Protein AF-R7A0F2-F1 (afdb_monomer)

Radius of gyration: 46.31 Å; Cα contacts (8 Å, |Δi|>4): 30; chains: 1; bounding box: 100×56×120 Å

Foldseek 3Di:
DDDDDDDDDDDDDDDDDDDPPPPVPDDPPVPPPPVVPPPPPPPDDDDDDDDDDPVRVVVLVVVCVVVVHDSVVSVVCCVVVPDPDDPAPPVRVVLVVVLVVLVVVVVVLVVVCVVPNCPVSVVVVVVSVVVNVVSVVVVVCVVVVD

Solvent-accessible surface area (backbone atoms only — not comparable to full-atom values): 9668 Å² total; per-residue (Å²): 137,84,80,81,86,82,83,85,82,79,84,80,89,79,90,77,80,89,59,96,90,70,71,92,73,75,78,81,71,75,73,74,70,76,71,72,73,77,77,68,76,68,87,76,81,82,85,87,87,82,89,71,54,75,70,57,46,52,56,50,51,51,55,26,59,77,66,74,50,56,67,72,58,43,54,52,48,45,66,71,69,53,75,85,74,66,94,61,48,73,66,55,50,50,52,52,49,50,52,55,52,52,55,53,50,50,54,52,49,52,54,47,26,74,75,70,41,55,81,85,37,52,66,61,50,57,54,50,52,54,50,53,53,50,53,52,48,59,64,60,53,58,74,74,79,113

Nearest PDB structures (foldseek):
  8szz-assembly1_0  TM=8.711E-01  e=4.703E+00  synthetic construct
  8szz-assembly1_V  TM=8.717E-01  e=4.703E+00  synthetic construct

Mean predicted aligned error: 18.54 Å

Structure (mmCIF, N/CA/C/O backbone):
data_AF-R7A0F2-F1
#
_entry.id   AF-R7A0F2-F1
#
loop_
_atom_site.group_PDB
_atom_site.id
_atom_site.type_symbol
_atom_site.label_atom_id
_atom_site.label_alt_id
_atom_site.label_comp_id
_atom_site.label_asym_id
_atom_site.label_entity_id
_atom_site.label_seq_id
_atom_site.pdbx_PDB_ins_code
_atom_site.Cartn_x
_atom_site.Cartn_y
_atom_site.Cartn_z
_atom_site.occupancy
_atom_site.B_iso_or_equiv
_atom_site.auth_seq_id
_atom_site.auth_comp_id
_atom_site.auth_asym_id
_atom_site.auth_atom_id
_atom_site.pdbx_PDB_model_num
ATOM 1 N N . MET A 1 1 ? 75.379 -42.732 -86.692 1.00 44.97 1 MET A N 1
ATOM 2 C CA . MET A 1 1 ? 74.377 -42.062 -87.549 1.00 44.97 1 MET A CA 1
ATOM 3 C C . MET A 1 1 ? 73.895 -40.856 -86.776 1.00 44.97 1 MET A C 1
ATOM 5 O O . MET A 1 1 ? 72.996 -40.956 -85.953 1.00 44.97 1 MET A O 1
ATOM 9 N N . GLU A 1 2 ? 74.661 -39.780 -86.905 1.00 47.12 2 GLU A N 1
ATOM 10 C CA . GLU A 1 2 ? 74.522 -38.573 -86.100 1.00 47.12 2 GLU A CA 1
ATOM 11 C C . GLU A 1 2 ? 73.349 -37.743 -86.616 1.00 47.12 2 GLU A C 1
ATOM 13 O O . GLU A 1 2 ? 73.198 -37.502 -87.814 1.00 47.12 2 GLU A O 1
ATOM 18 N N . MET A 1 3 ? 72.474 -37.390 -85.683 1.00 42.44 3 MET A N 1
ATOM 19 C CA . MET A 1 3 ? 71.205 -36.724 -85.918 1.00 42.44 3 MET A CA 1
ATOM 20 C C . MET A 1 3 ? 71.426 -35.211 -86.008 1.00 42.44 3 MET A C 1
ATOM 22 O O . MET A 1 3 ? 71.848 -34.589 -85.042 1.00 42.44 3 MET A O 1
ATOM 26 N N . TYR A 1 4 ? 71.127 -34.661 -87.185 1.00 45.22 4 TYR A N 1
ATOM 27 C CA . TYR A 1 4 ? 70.713 -33.283 -87.478 1.00 45.22 4 TYR A CA 1
ATOM 28 C C . TYR A 1 4 ? 71.185 -32.156 -86.540 1.00 45.22 4 TYR A C 1
ATOM 30 O O . TYR A 1 4 ? 70.582 -31.840 -85.515 1.00 45.22 4 TYR A O 1
ATOM 38 N N . THR A 1 5 ? 72.207 -31.452 -87.019 1.00 41.88 5 THR A N 1
ATOM 39 C CA . THR A 1 5 ? 72.746 -30.193 -86.506 1.00 41.88 5 THR A CA 1
ATOM 40 C C . THR A 1 5 ? 71.835 -29.013 -86.880 1.00 41.88 5 THR A C 1
ATOM 42 O O . THR A 1 5 ? 71.584 -28.751 -88.056 1.00 41.88 5 THR A O 1
ATOM 45 N N . PHE A 1 6 ? 71.335 -28.287 -85.877 1.00 42.25 6 PHE A N 1
ATOM 46 C CA . PHE A 1 6 ? 70.490 -27.093 -86.021 1.00 42.25 6 PHE A CA 1
ATOM 47 C C . PHE A 1 6 ? 71.337 -25.849 -86.382 1.00 42.25 6 PHE A C 1
ATOM 49 O O . PHE A 1 6 ? 72.340 -25.604 -85.706 1.00 42.25 6 PHE A O 1
ATOM 56 N N . PRO A 1 7 ? 70.963 -25.020 -87.378 1.00 54.69 7 PRO A N 1
ATOM 57 C CA . PRO A 1 7 ? 71.675 -23.776 -87.658 1.00 54.69 7 PRO A CA 1
ATOM 58 C C . PRO A 1 7 ? 71.301 -22.648 -86.669 1.00 54.69 7 PRO A C 1
ATOM 60 O O . PRO A 1 7 ? 70.124 -22.486 -86.332 1.00 54.69 7 PRO A O 1
ATOM 63 N N . PRO A 1 8 ? 72.274 -21.826 -86.223 1.00 43.59 8 PRO A N 1
ATOM 64 C CA . PRO A 1 8 ? 72.038 -20.703 -85.323 1.00 43.59 8 PRO A CA 1
ATOM 65 C C . PRO A 1 8 ? 71.488 -19.496 -86.092 1.00 43.59 8 PRO A C 1
ATOM 67 O O . PRO A 1 8 ? 72.136 -18.963 -86.994 1.00 43.59 8 PRO A O 1
ATOM 70 N N . LEU A 1 9 ? 70.305 -19.015 -85.708 1.00 42.91 9 LEU A N 1
ATOM 71 C CA . LEU A 1 9 ? 69.799 -17.737 -86.200 1.00 42.91 9 LEU A CA 1
ATOM 72 C C . LEU A 1 9 ? 70.403 -16.583 -85.397 1.00 42.91 9 LEU A C 1
ATOM 74 O O . LEU A 1 9 ? 70.225 -16.448 -84.187 1.00 42.91 9 LEU A O 1
ATOM 78 N N . LEU A 1 10 ? 71.130 -15.751 -86.137 1.00 38.69 10 LEU A N 1
ATOM 79 C CA . LEU A 1 10 ? 71.764 -14.521 -85.706 1.00 38.69 10 LEU A CA 1
ATOM 80 C C . LEU A 1 10 ? 70.788 -13.541 -85.042 1.00 38.69 10 LEU A C 1
ATOM 82 O O . LEU A 1 10 ? 69.740 -13.169 -85.569 1.00 38.69 10 LEU A O 1
ATOM 86 N N . CYS A 1 11 ? 71.251 -13.059 -83.895 1.00 33.75 11 CYS A N 1
ATOM 87 C CA . CYS A 1 11 ? 70.734 -11.960 -83.101 1.00 33.75 11 CYS A CA 1
ATOM 88 C C . CYS A 1 11 ? 70.670 -10.652 -83.914 1.00 33.75 11 CYS A C 1
ATOM 90 O O . CYS A 1 11 ? 71.704 -10.085 -84.271 1.00 33.75 11 CYS A O 1
ATOM 92 N N . ARG A 1 12 ? 69.467 -10.107 -84.130 1.00 39.03 12 ARG A N 1
ATOM 93 C CA . ARG A 1 12 ? 69.288 -8.672 -84.394 1.00 39.03 12 ARG A CA 1
ATOM 94 C C . ARG A 1 12 ? 68.882 -7.984 -83.097 1.00 39.03 12 ARG A C 1
ATOM 96 O O . ARG A 1 12 ? 67.752 -8.097 -82.634 1.00 39.03 12 ARG A O 1
ATOM 103 N N . LYS A 1 13 ? 69.839 -7.265 -82.508 1.00 36.03 13 LYS A N 1
ATOM 104 C CA . LYS A 1 13 ? 69.602 -6.304 -81.429 1.00 36.03 13 LYS A CA 1
ATOM 105 C C . LYS A 1 13 ? 68.701 -5.184 -81.953 1.00 36.03 13 LYS A C 1
ATOM 107 O O . LYS A 1 13 ? 69.103 -4.455 -82.853 1.00 36.03 13 LYS A O 1
ATOM 112 N N . ALA A 1 14 ? 67.552 -4.989 -81.319 1.00 39.94 14 ALA A N 1
ATOM 113 C CA . ALA A 1 14 ? 66.873 -3.702 -81.292 1.00 39.94 14 ALA A CA 1
ATOM 114 C C . ALA A 1 14 ? 66.784 -3.266 -79.828 1.00 39.94 14 ALA A C 1
ATOM 116 O O . ALA A 1 14 ? 66.066 -3.853 -79.021 1.00 39.94 14 ALA A O 1
ATOM 117 N N . LYS A 1 15 ? 67.593 -2.268 -79.470 1.00 42.19 15 LYS A N 1
ATOM 118 C CA . LYS A 1 15 ? 67.458 -1.535 -78.216 1.00 42.19 15 LYS A CA 1
ATOM 119 C C . LYS A 1 15 ? 66.454 -0.413 -78.453 1.00 42.19 15 LYS A C 1
ATOM 121 O O . LYS A 1 15 ? 66.793 0.523 -79.160 1.00 42.19 15 LYS A O 1
ATOM 126 N N . THR A 1 16 ? 65.305 -0.480 -77.793 1.00 40.59 16 THR A N 1
ATOM 127 C CA . THR A 1 16 ? 64.590 0.691 -77.265 1.00 40.59 16 THR A CA 1
ATOM 128 C C . THR A 1 16 ? 63.701 0.238 -76.105 1.00 40.59 16 THR A C 1
ATOM 130 O O . THR A 1 16 ? 62.608 -0.290 -76.264 1.00 40.59 16 THR A O 1
ATOM 133 N N . THR A 1 17 ? 64.274 0.363 -74.908 1.00 36.59 17 THR A N 1
ATOM 134 C CA . THR A 1 17 ? 63.645 0.901 -73.690 1.00 36.59 17 THR A CA 1
ATOM 135 C C . THR A 1 17 ? 62.126 0.748 -73.524 1.00 36.59 17 THR A C 1
ATOM 137 O O . THR A 1 17 ? 61.338 1.514 -74.066 1.00 36.59 17 THR A O 1
ATOM 140 N N . CYS A 1 18 ? 61.765 -0.201 -72.654 1.00 38.97 18 CYS A N 1
ATOM 141 C CA . CYS A 1 18 ? 60.871 -0.044 -71.498 1.00 38.97 18 CYS A CA 1
ATOM 142 C C . CYS A 1 18 ? 59.764 1.028 -71.585 1.00 38.97 18 CYS A C 1
ATOM 144 O O . CYS A 1 18 ? 60.055 2.221 -71.548 1.00 38.97 18 CYS A O 1
ATOM 146 N N . SER A 1 19 ? 58.496 0.588 -71.565 1.00 40.75 19 SER A N 1
ATOM 147 C CA . SER A 1 19 ? 57.418 1.180 -70.725 1.00 40.75 19 SER A CA 1
ATOM 148 C C . SER A 1 19 ? 55.998 0.667 -71.038 1.00 40.75 19 SER A C 1
ATOM 150 O O . SER A 1 19 ? 55.022 1.231 -70.554 1.00 40.75 19 SER A O 1
ATOM 152 N N . ARG A 1 20 ? 55.815 -0.452 -71.756 1.00 44.50 20 ARG A N 1
ATOM 153 C CA . ARG A 1 20 ? 54.464 -1.015 -72.002 1.00 44.50 20 ARG A CA 1
ATOM 154 C C . ARG A 1 20 ? 53.825 -1.736 -70.792 1.00 44.50 20 ARG A C 1
ATOM 156 O O . ARG A 1 20 ? 52.673 -2.135 -70.866 1.00 44.50 20 ARG A O 1
ATOM 163 N N . TRP A 1 21 ? 54.526 -1.817 -69.657 1.00 32.72 21 TRP A N 1
ATOM 164 C CA . TRP A 1 21 ? 53.998 -2.285 -68.360 1.00 32.72 21 TRP A CA 1
ATOM 165 C C . TRP A 1 21 ? 54.029 -1.213 -67.253 1.00 32.72 21 TRP A C 1
ATOM 167 O O . TRP A 1 21 ? 53.903 -1.528 -66.073 1.00 32.72 21 TRP A O 1
ATOM 177 N N . LEU A 1 22 ? 54.175 0.071 -67.607 1.00 44.00 22 LEU A N 1
ATOM 178 C CA . LEU A 1 22 ? 54.376 1.149 -66.626 1.00 44.00 22 LEU A CA 1
ATOM 179 C C . LEU A 1 22 ? 53.533 2.412 -66.867 1.00 44.00 22 LEU A C 1
ATOM 181 O O . LEU A 1 22 ? 53.924 3.494 -66.445 1.00 44.00 22 LEU A O 1
ATOM 185 N N . GLN A 1 23 ? 52.355 2.302 -67.493 1.00 41.44 23 GLN A N 1
ATOM 186 C CA . GLN A 1 23 ? 51.447 3.456 -67.643 1.00 41.44 23 GLN A CA 1
ATOM 187 C C . GLN A 1 23 ? 49.977 3.209 -67.272 1.00 41.44 23 GLN A C 1
ATOM 189 O O . GLN A 1 23 ? 49.155 4.107 -67.425 1.00 41.44 23 GLN A O 1
ATOM 194 N N . PHE A 1 24 ? 49.650 2.072 -66.647 1.00 32.59 24 PHE A N 1
ATOM 195 C CA . PHE A 1 24 ? 48.379 1.907 -65.923 1.00 32.59 24 PHE A CA 1
ATOM 196 C C . PHE A 1 24 ? 48.565 2.074 -64.405 1.00 32.59 24 PHE A C 1
ATOM 198 O O . PHE A 1 24 ? 48.038 1.334 -63.586 1.00 32.59 24 PHE A O 1
ATOM 205 N N . LYS A 1 25 ? 49.383 3.057 -64.021 1.00 38.53 25 LYS A N 1
ATOM 206 C CA . LYS A 1 25 ? 49.446 3.608 -62.661 1.00 38.53 25 LYS A CA 1
ATOM 207 C C . LYS A 1 25 ? 49.333 5.129 -62.742 1.00 38.53 25 LYS A C 1
ATOM 209 O O . LYS A 1 25 ? 50.172 5.863 -62.235 1.00 38.53 25 LYS A O 1
ATOM 214 N N . ARG A 1 26 ? 48.294 5.621 -63.422 1.00 35.59 26 ARG A N 1
ATOM 215 C CA . ARG A 1 26 ? 47.846 7.005 -63.237 1.00 35.59 26 ARG A CA 1
ATOM 216 C C . ARG A 1 26 ? 47.059 7.041 -61.935 1.00 35.59 26 ARG A C 1
ATOM 218 O O . ARG A 1 26 ? 45.922 6.599 -61.891 1.00 35.59 26 ARG A O 1
ATOM 225 N N . ASN A 1 27 ? 47.735 7.486 -60.880 1.00 39.75 27 ASN A N 1
ATOM 226 C CA . ASN A 1 27 ? 47.202 8.188 -59.716 1.00 39.75 27 ASN A CA 1
ATOM 227 C C . ASN A 1 27 ? 45.686 8.045 -59.478 1.00 39.75 27 ASN A C 1
ATOM 229 O O . ASN A 1 27 ? 44.954 9.024 -59.586 1.00 39.75 27 ASN A O 1
ATOM 233 N N . PHE A 1 28 ? 45.230 6.875 -59.025 1.00 36.12 28 PHE A N 1
ATOM 234 C CA . PHE A 1 28 ? 44.087 6.841 -58.115 1.00 36.12 28 PHE A CA 1
ATOM 235 C C . PHE A 1 28 ? 44.595 7.336 -56.761 1.00 36.12 28 PHE A C 1
ATOM 237 O O . PHE A 1 28 ? 44.877 6.574 -55.838 1.00 36.12 28 PHE A O 1
ATOM 244 N N . ARG A 1 29 ? 44.790 8.654 -56.666 1.00 38.41 29 ARG A N 1
ATOM 245 C CA . ARG A 1 29 ? 44.747 9.329 -55.379 1.00 38.41 29 ARG A CA 1
ATOM 246 C C . ARG A 1 29 ? 43.320 9.097 -54.908 1.00 38.41 29 ARG A C 1
ATOM 248 O O . ARG A 1 29 ? 42.406 9.720 -55.429 1.00 38.41 29 ARG A O 1
ATOM 255 N N . MET A 1 30 ? 43.137 8.134 -54.009 1.00 41.44 30 MET A N 1
ATOM 256 C CA . MET A 1 30 ? 41.907 8.012 -53.243 1.00 41.44 30 MET A CA 1
ATOM 257 C C . MET A 1 30 ? 41.766 9.345 -52.512 1.00 41.44 30 MET A C 1
ATOM 259 O O . MET A 1 30 ? 42.386 9.560 -51.468 1.00 41.44 30 MET A O 1
ATOM 263 N N . GLU A 1 31 ? 41.026 10.283 -53.098 1.00 49.16 31 GLU A N 1
ATOM 264 C CA . GLU A 1 31 ? 40.329 11.277 -52.312 1.00 49.16 31 GLU A CA 1
ATOM 265 C C . GLU A 1 31 ? 39.536 10.437 -51.322 1.00 49.16 31 GLU A C 1
ATOM 267 O O . GLU A 1 31 ? 38.619 9.702 -51.683 1.00 49.16 31 GLU A O 1
ATOM 272 N N . LYS A 1 32 ? 40.003 10.409 -50.068 1.00 48.44 32 LYS A N 1
ATOM 273 C CA . LYS A 1 32 ? 39.142 10.022 -48.965 1.00 48.44 32 LYS A CA 1
ATOM 274 C C . LYS A 1 32 ? 38.017 11.030 -49.054 1.00 48.44 32 LYS A C 1
ATOM 276 O O . LYS A 1 32 ? 38.149 12.128 -48.512 1.00 48.44 32 LYS A O 1
ATOM 281 N N . ASP A 1 33 ? 36.953 10.658 -49.755 1.00 49.03 33 ASP A N 1
ATOM 282 C CA . ASP A 1 33 ? 35.648 11.227 -49.538 1.00 49.03 33 ASP A CA 1
ATOM 283 C C . ASP A 1 33 ? 35.504 11.185 -48.026 1.00 49.03 33 ASP A C 1
ATOM 285 O O . ASP A 1 33 ? 35.406 10.117 -47.409 1.00 49.03 33 ASP A O 1
ATOM 289 N N . LYS A 1 34 ? 35.644 12.354 -47.391 1.00 53.59 34 LYS A N 1
ATOM 290 C CA . LYS A 1 34 ? 35.194 12.550 -46.027 1.00 53.59 34 LYS A CA 1
ATOM 291 C C . LYS A 1 34 ? 33.714 12.292 -46.154 1.00 53.59 34 LYS A C 1
ATOM 293 O O . LYS A 1 34 ? 32.955 13.191 -46.496 1.00 53.59 34 LYS A O 1
ATOM 298 N N . GLN A 1 35 ? 33.340 11.030 -45.979 1.00 51.28 35 GLN A N 1
ATOM 299 C CA . GLN A 1 35 ? 31.974 10.592 -45.955 1.00 51.28 35 GLN A CA 1
ATOM 300 C C . GLN A 1 35 ? 31.409 11.307 -44.746 1.00 51.28 35 GLN A C 1
ATOM 302 O O . GLN A 1 35 ? 31.629 10.908 -43.602 1.00 51.28 35 GLN A O 1
ATOM 307 N N . GLN A 1 36 ? 30.842 12.479 -45.020 1.00 48.19 36 GLN A N 1
ATOM 308 C CA . GLN A 1 36 ? 30.264 13.366 -44.044 1.00 48.19 36 GLN A CA 1
ATOM 309 C C . GLN A 1 36 ? 29.249 12.488 -43.350 1.00 48.19 36 GLN A C 1
ATOM 311 O O . GLN A 1 36 ? 28.275 12.060 -43.978 1.00 48.19 36 GLN A O 1
ATOM 316 N N . SER A 1 37 ? 29.555 12.081 -42.116 1.00 53.06 37 SER A N 1
ATOM 317 C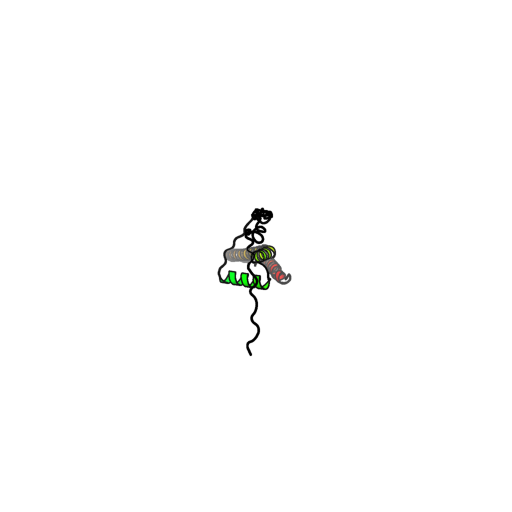 CA . SER A 1 37 ? 28.667 11.211 -41.375 1.00 53.06 37 SER A CA 1
ATOM 318 C C . SER A 1 37 ? 27.341 11.947 -41.371 1.00 53.06 37 SER A C 1
ATOM 320 O O . SER A 1 37 ? 27.247 13.065 -40.863 1.00 53.06 37 SER A O 1
ATOM 322 N N . ARG A 1 38 ? 26.339 11.391 -42.065 1.00 50.78 38 ARG A N 1
ATOM 323 C CA . ARG A 1 38 ? 24.983 11.920 -41.999 1.00 50.78 38 ARG A CA 1
ATOM 324 C C . ARG A 1 38 ? 24.688 11.947 -40.512 1.00 50.78 38 ARG A C 1
ATOM 326 O O . ARG A 1 38 ? 24.573 10.891 -39.892 1.00 50.78 38 ARG A O 1
ATOM 333 N N . GLN A 1 39 ? 24.671 13.139 -39.922 1.00 55.44 39 GLN A N 1
ATOM 334 C CA . GLN A 1 39 ? 24.238 13.327 -38.552 1.00 55.44 39 GLN A CA 1
ATOM 335 C C . GLN A 1 39 ? 22.743 13.041 -38.573 1.00 55.44 39 GLN A C 1
ATOM 337 O O . GLN A 1 39 ? 21.916 13.943 -38.681 1.00 55.44 39 GLN A O 1
ATOM 342 N N . THR A 1 40 ? 22.385 11.758 -38.548 1.00 59.62 40 THR A N 1
ATOM 343 C CA . THR A 1 40 ? 21.027 11.320 -38.283 1.00 59.62 40 THR A CA 1
ATOM 344 C C . THR A 1 40 ? 20.708 11.924 -36.932 1.00 59.62 40 THR A C 1
ATOM 346 O O . THR A 1 40 ? 21.311 11.528 -35.929 1.00 59.62 40 THR A O 1
ATOM 349 N N . ARG A 1 41 ? 19.864 12.963 -36.914 1.00 60.41 41 ARG A N 1
ATOM 350 C CA . ARG A 1 41 ? 19.464 13.639 -35.681 1.00 60.41 41 ARG A CA 1
ATOM 351 C C . ARG A 1 41 ? 19.075 12.550 -34.687 1.00 60.41 41 ARG A C 1
ATOM 353 O O . ARG A 1 41 ? 18.173 11.752 -34.941 1.00 60.41 41 ARG A O 1
ATOM 360 N N . ARG A 1 42 ? 19.836 12.438 -33.597 1.00 67.00 42 ARG A N 1
ATOM 361 C CA . ARG A 1 42 ? 19.556 11.456 -32.553 1.00 67.00 42 ARG A CA 1
ATOM 362 C C . ARG A 1 42 ? 18.299 11.937 -31.841 1.00 67.00 42 ARG A C 1
ATOM 364 O O . ARG A 1 42 ? 18.377 12.742 -30.926 1.00 67.00 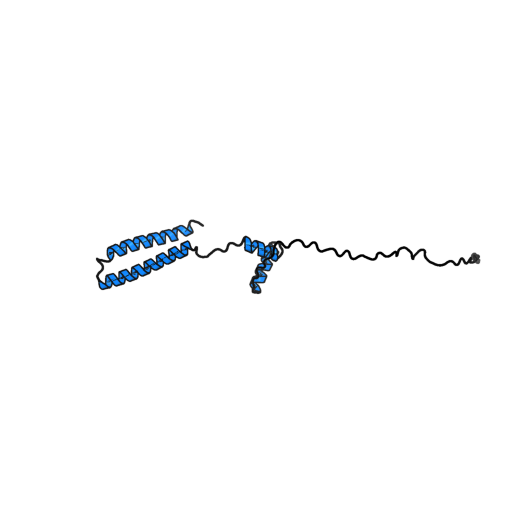42 ARG A O 1
ATOM 371 N N . ASN A 1 43 ? 17.140 11.442 -32.270 1.00 78.69 43 ASN A N 1
ATOM 372 C CA . ASN A 1 43 ? 15.848 11.802 -31.673 1.00 78.69 43 ASN A CA 1
ATOM 373 C C . ASN A 1 43 ? 15.760 11.400 -30.184 1.00 78.69 43 ASN A C 1
ATOM 375 O O . ASN A 1 43 ? 14.927 11.914 -29.445 1.00 78.69 43 ASN A O 1
ATOM 379 N N . LYS A 1 44 ? 16.633 10.491 -29.726 1.00 80.19 44 LYS A N 1
ATOM 380 C CA . LYS A 1 44 ? 16.753 10.063 -28.327 1.00 80.19 44 LYS A CA 1
ATOM 381 C C . LYS A 1 44 ? 17.893 10.823 -27.643 1.00 80.19 44 LYS A C 1
ATOM 383 O O . LYS A 1 44 ? 19.054 10.458 -27.805 1.00 80.19 44 LYS A O 1
ATOM 388 N N . VAL A 1 45 ? 17.545 11.87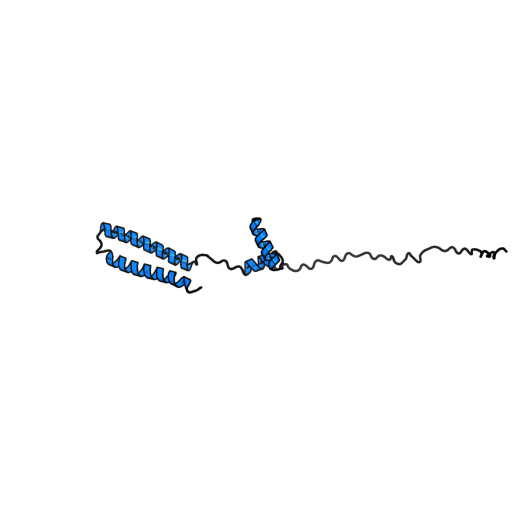8 -26.905 1.00 87.81 45 VAL A N 1
ATOM 389 C CA . VAL A 1 45 ? 18.506 12.803 -26.262 1.00 87.81 45 VAL A CA 1
ATOM 390 C C . VAL A 1 45 ? 18.758 12.465 -24.786 1.00 87.81 45 VAL A C 1
ATOM 392 O O . VAL A 1 45 ? 19.835 12.731 -24.264 1.00 87.81 45 VAL A O 1
ATOM 395 N N . ARG A 1 46 ? 17.778 11.864 -24.101 1.00 87.62 46 ARG A N 1
ATOM 396 C CA . ARG A 1 46 ? 17.847 11.566 -22.661 1.00 87.62 46 ARG A CA 1
ATOM 397 C C . ARG A 1 46 ? 18.342 10.141 -22.414 1.00 87.62 46 ARG A C 1
ATOM 399 O O . ARG A 1 46 ? 17.896 9.211 -23.086 1.00 87.62 46 ARG A O 1
ATOM 406 N N . VAL A 1 47 ? 19.223 9.979 -21.427 1.00 88.38 47 VAL A N 1
ATOM 407 C CA . VAL A 1 47 ? 19.751 8.682 -20.980 1.00 88.38 47 VAL A CA 1
ATOM 408 C C . VAL A 1 47 ? 19.140 8.339 -19.626 1.00 88.38 47 VAL A C 1
ATOM 410 O O . VAL A 1 47 ? 19.164 9.158 -18.712 1.00 88.38 47 VAL A O 1
ATOM 413 N N . VAL A 1 48 ? 18.604 7.125 -19.503 1.00 87.12 48 VAL A N 1
ATOM 414 C CA . VAL A 1 48 ? 18.178 6.537 -18.228 1.00 87.12 48 VAL A CA 1
ATOM 415 C C . VAL A 1 48 ? 19.190 5.452 -17.884 1.00 87.12 48 VAL A C 1
ATOM 417 O O . VAL A 1 48 ? 19.342 4.497 -18.646 1.00 87.12 48 VAL A O 1
ATOM 420 N N . SER A 1 49 ? 19.911 5.618 -16.778 1.00 90.62 49 SER A N 1
ATOM 421 C CA . SER A 1 49 ? 20.892 4.649 -16.288 1.00 90.62 49 SER A CA 1
ATOM 422 C C . SER A 1 49 ? 20.335 3.874 -15.094 1.00 90.62 49 SER A C 1
ATOM 424 O O . SER A 1 49 ? 19.657 4.427 -14.231 1.00 90.62 49 SER A O 1
ATOM 426 N N . ALA A 1 50 ? 20.630 2.577 -15.050 1.00 89.38 50 ALA A N 1
ATOM 427 C CA . ALA A 1 50 ? 20.321 1.692 -13.935 1.00 89.38 50 ALA A CA 1
ATOM 428 C C . ALA A 1 50 ? 21.556 0.837 -13.636 1.00 89.38 50 ALA A C 1
ATOM 430 O O . ALA A 1 50 ? 22.270 0.439 -14.559 1.00 89.38 50 ALA A O 1
ATOM 431 N N . ARG A 1 51 ? 21.820 0.583 -12.352 1.00 94.25 51 ARG A N 1
ATOM 432 C CA . ARG A 1 51 ? 22.879 -0.331 -11.910 1.00 94.25 51 ARG A CA 1
ATOM 433 C C . ARG A 1 51 ? 22.261 -1.695 -11.634 1.00 94.25 51 ARG A C 1
ATOM 435 O O . ARG A 1 51 ? 21.183 -1.756 -11.054 1.00 94.25 51 ARG A O 1
ATOM 442 N N . PHE A 1 52 ? 22.955 -2.745 -12.051 1.00 94.50 52 PHE A N 1
ATOM 443 C CA . PHE A 1 52 ? 22.534 -4.132 -11.894 1.00 94.50 52 PHE A CA 1
ATOM 444 C C . PHE A 1 52 ? 23.602 -4.895 -11.124 1.00 94.50 52 PHE A C 1
ATOM 446 O O . PHE A 1 52 ? 24.79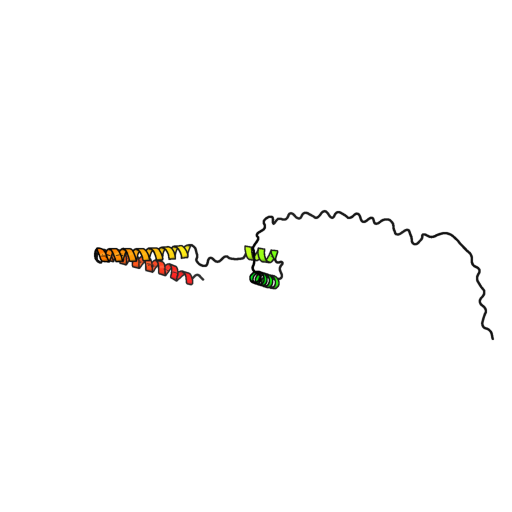3 -4.622 -11.275 1.00 94.50 52 PHE A O 1
ATOM 453 N N . THR A 1 53 ? 23.166 -5.858 -10.326 1.00 97.31 53 THR A N 1
ATOM 454 C CA . THR A 1 53 ? 24.024 -6.941 -9.842 1.00 97.31 53 THR A CA 1
ATOM 455 C C . THR A 1 53 ? 24.297 -7.939 -10.972 1.00 97.31 53 THR A C 1
ATOM 457 O O . THR A 1 53 ? 23.566 -7.985 -11.968 1.00 97.31 53 THR A O 1
ATOM 460 N N . ASP A 1 54 ? 25.321 -8.778 -10.818 1.00 95.94 54 ASP A N 1
ATOM 461 C CA . ASP A 1 54 ? 25.698 -9.755 -11.849 1.00 95.94 54 ASP A CA 1
ATOM 462 C C . ASP A 1 54 ? 24.554 -10.723 -12.188 1.00 95.94 54 ASP A C 1
ATOM 464 O O . ASP A 1 54 ? 24.303 -11.023 -13.357 1.00 95.94 54 ASP A O 1
ATOM 468 N N . ILE A 1 55 ? 23.803 -11.161 -11.173 1.00 96.44 55 ILE A N 1
ATOM 469 C CA . ILE A 1 55 ? 22.662 -12.076 -11.325 1.00 96.44 55 ILE A CA 1
ATOM 470 C C . ILE A 1 55 ? 21.528 -11.404 -12.110 1.00 96.44 55 ILE A C 1
ATOM 472 O O . ILE A 1 55 ? 20.958 -11.990 -13.034 1.00 96.44 55 ILE A O 1
ATOM 476 N N . GLU A 1 56 ? 21.206 -10.154 -11.778 1.00 93.88 56 GLU A N 1
ATOM 477 C CA . GLU A 1 56 ? 20.165 -9.396 -12.476 1.00 93.88 56 GLU A CA 1
ATOM 478 C C . GLU A 1 56 ? 20.544 -9.142 -13.936 1.00 93.88 56 GLU A C 1
ATOM 480 O O . GLU A 1 56 ? 19.701 -9.280 -14.829 1.00 93.88 56 GLU A O 1
ATOM 485 N N . TYR A 1 57 ? 21.816 -8.824 -14.194 1.00 95.12 57 TYR A N 1
ATOM 486 C CA . TYR A 1 57 ? 22.325 -8.624 -15.545 1.00 95.12 57 TYR A CA 1
ATOM 487 C C . TYR A 1 57 ? 22.217 -9.901 -16.386 1.00 95.12 57 TYR A C 1
ATOM 489 O O . TYR A 1 57 ? 21.708 -9.855 -17.507 1.00 95.12 57 TYR A O 1
ATOM 497 N N . GLN A 1 58 ? 22.593 -11.061 -15.835 1.00 96.19 58 GLN A N 1
ATOM 498 C CA . GLN A 1 58 ? 22.422 -12.353 -16.509 1.00 96.19 58 GLN A CA 1
ATOM 499 C C . GLN A 1 58 ? 20.950 -12.647 -16.835 1.00 96.19 58 GLN A C 1
ATOM 501 O O . GLN A 1 58 ? 20.637 -13.116 -17.932 1.00 96.19 58 GLN A O 1
ATOM 506 N N . ALA A 1 59 ? 20.026 -12.323 -15.928 1.00 94.50 59 ALA A N 1
ATOM 507 C CA . ALA A 1 59 ? 18.595 -12.497 -16.163 1.00 94.50 59 ALA A CA 1
ATOM 508 C C . ALA A 1 59 ? 18.055 -11.570 -17.268 1.00 94.50 59 ALA A C 1
ATOM 510 O O . ALA A 1 59 ? 17.160 -11.953 -18.026 1.00 94.50 59 ALA A O 1
ATOM 511 N N . VAL A 1 60 ? 18.556 -10.335 -17.367 1.00 93.69 60 VAL A N 1
ATOM 512 C CA . VAL A 1 60 ? 18.231 -9.419 -18.475 1.00 93.69 60 VAL A CA 1
ATOM 513 C C . VAL A 1 60 ? 18.806 -9.944 -19.789 1.00 93.69 60 VAL A C 1
ATOM 515 O O . VAL A 1 60 ? 18.092 -9.986 -20.788 1.00 93.69 60 VAL A O 1
ATOM 518 N N . GLU A 1 61 ? 20.056 -10.401 -19.782 1.00 93.88 61 GLU A N 1
ATOM 519 C CA . GLU A 1 61 ? 20.742 -10.895 -20.974 1.00 93.88 61 GLU A CA 1
ATOM 520 C C . GLU A 1 61 ? 20.098 -12.170 -21.527 1.00 93.88 61 GLU A C 1
ATOM 522 O O . GLU A 1 61 ? 19.932 -12.297 -22.740 1.00 93.88 61 GLU A O 1
ATOM 527 N N . LYS A 1 62 ? 19.657 -13.085 -20.656 1.00 95.44 62 LYS A N 1
ATOM 528 C CA . LYS A 1 62 ? 18.887 -14.268 -21.058 1.00 95.44 62 LYS A CA 1
ATOM 529 C C . LYS A 1 62 ? 17.593 -13.868 -21.772 1.00 95.44 62 LYS A C 1
ATOM 531 O O . LYS A 1 62 ? 17.396 -14.231 -22.924 1.00 95.44 62 LYS A O 1
ATOM 536 N N . ARG A 1 63 ? 16.773 -13.016 -21.144 1.00 93.38 63 ARG A N 1
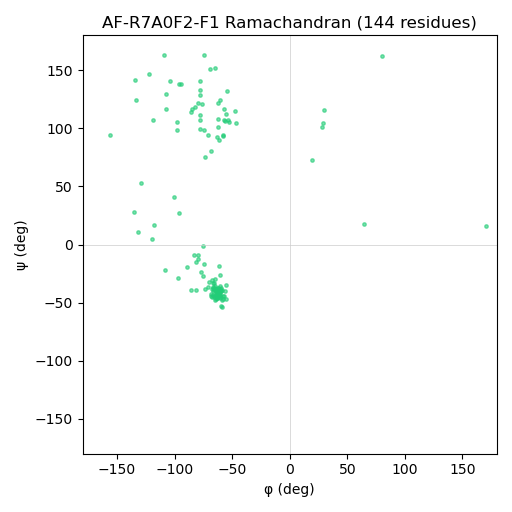ATOM 537 C CA . ARG A 1 63 ? 15.505 -12.540 -21.729 1.00 93.38 63 ARG A CA 1
ATOM 538 C C . ARG A 1 63 ? 15.706 -11.778 -23.040 1.00 93.38 63 ARG A C 1
ATOM 540 O O . ARG A 1 63 ? 14.892 -11.882 -23.954 1.00 93.38 63 ARG A O 1
ATOM 547 N N . ARG A 1 64 ? 16.798 -11.017 -23.148 1.00 94.75 64 ARG A N 1
ATOM 548 C CA . ARG A 1 64 ? 17.189 -10.330 -24.382 1.00 94.75 64 ARG A CA 1
ATOM 549 C C . ARG A 1 64 ? 17.512 -11.329 -25.497 1.00 94.75 64 ARG A C 1
ATOM 551 O O . ARG A 1 64 ? 17.065 -11.121 -26.624 1.00 94.75 64 ARG A O 1
ATOM 558 N N . LYS A 1 65 ? 18.298 -12.371 -25.197 1.00 94.56 65 LYS A N 1
ATOM 559 C CA . LYS A 1 65 ? 18.639 -13.443 -26.147 1.00 94.56 65 LYS A CA 1
ATOM 560 C C . LYS A 1 65 ? 17.387 -14.172 -26.623 1.00 94.56 65 LYS A C 1
ATOM 562 O O . LYS A 1 65 ? 17.226 -14.313 -27.829 1.00 94.56 65 LYS A O 1
ATOM 567 N N . ASP A 1 66 ? 16.486 -14.515 -25.705 1.00 93.25 66 ASP A N 1
ATOM 568 C CA . ASP A 1 66 ? 15.211 -15.169 -26.021 1.00 93.25 66 ASP A CA 1
ATOM 569 C C . ASP A 1 66 ? 14.349 -14.309 -26.967 1.00 93.25 66 ASP A C 1
ATOM 571 O O . ASP A 1 66 ? 13.715 -14.820 -27.885 1.00 93.25 66 ASP A O 1
ATOM 575 N N . ALA A 1 67 ? 14.370 -12.983 -26.790 1.00 90.50 67 ALA A N 1
ATOM 576 C CA . ALA A 1 67 ? 13.641 -12.037 -27.634 1.00 90.50 67 ALA A CA 1
ATOM 577 C C . ALA A 1 67 ? 14.362 -11.658 -28.948 1.00 90.50 67 ALA A C 1
ATOM 579 O O . ALA A 1 67 ? 13.784 -10.949 -29.771 1.00 90.50 67 ALA A O 1
ATOM 580 N N . GLY A 1 68 ? 15.626 -12.052 -29.146 1.00 93.38 68 GLY A N 1
ATOM 581 C CA . GLY A 1 68 ? 16.385 -11.783 -30.376 1.00 93.38 68 GLY A CA 1
ATOM 582 C C . GLY A 1 68 ? 16.669 -10.301 -30.677 1.00 93.38 68 GLY A C 1
ATOM 583 O O . GLY A 1 68 ? 16.993 -9.948 -31.808 1.00 93.38 68 GLY A O 1
ATOM 584 N N . VAL A 1 69 ? 16.554 -9.408 -29.689 1.00 94.12 69 VAL A N 1
ATOM 585 C CA . VAL A 1 69 ? 16.711 -7.949 -29.868 1.00 94.12 69 VAL A CA 1
ATOM 586 C C . VAL A 1 69 ? 18.001 -7.413 -29.239 1.00 94.12 69 VAL A C 1
ATOM 588 O O . VAL A 1 69 ? 18.633 -8.057 -28.400 1.00 94.12 69 VAL A O 1
ATOM 591 N N . SER A 1 70 ? 18.417 -6.200 -29.619 1.00 92.94 70 SER A N 1
ATOM 592 C CA . SER A 1 70 ? 19.547 -5.525 -28.967 1.00 92.94 70 SER A CA 1
ATOM 593 C C . SER A 1 70 ? 19.199 -5.104 -27.535 1.00 92.94 70 SER A C 1
ATOM 595 O O . SER A 1 70 ? 18.044 -4.797 -27.233 1.00 92.94 70 SER A O 1
ATOM 597 N N . LEU A 1 71 ? 20.203 -5.038 -26.652 1.00 90.69 71 LEU A N 1
ATOM 598 C CA . LEU A 1 71 ? 20.003 -4.741 -25.226 1.00 90.69 71 LEU A CA 1
ATOM 599 C C . LEU A 1 71 ? 19.282 -3.403 -25.017 1.00 90.69 71 LEU A C 1
ATOM 601 O O . LEU A 1 71 ? 18.319 -3.320 -24.261 1.00 90.69 71 LEU A O 1
ATOM 605 N N . SER A 1 72 ? 19.685 -2.369 -25.760 1.00 89.62 72 SER A N 1
ATOM 606 C CA . SER A 1 72 ? 19.048 -1.049 -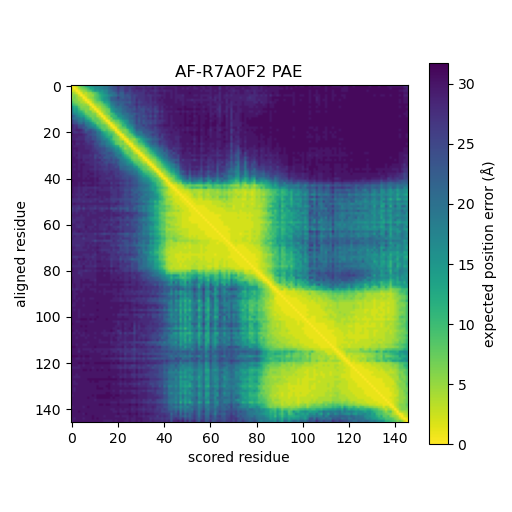25.703 1.00 89.62 72 SER A CA 1
ATOM 607 C C . SER A 1 72 ? 17.571 -1.095 -26.109 1.00 89.62 72 SER A C 1
ATOM 609 O O . SER A 1 72 ? 16.737 -0.453 -25.472 1.00 89.62 72 SER A O 1
ATOM 611 N N . ARG A 1 73 ? 17.221 -1.872 -27.144 1.00 90.56 73 ARG A N 1
ATOM 612 C CA . ARG A 1 73 ? 15.836 -1.986 -27.615 1.00 90.56 73 ARG A CA 1
ATOM 613 C C . ARG A 1 73 ? 14.985 -2.816 -26.659 1.00 90.56 73 ARG A C 1
ATOM 615 O O . ARG A 1 73 ? 13.858 -2.410 -26.402 1.00 90.56 73 ARG A O 1
ATOM 622 N N . PHE A 1 74 ? 15.550 -3.884 -26.096 1.00 92.25 74 PHE A N 1
ATOM 623 C CA . PHE A 1 74 ? 14.921 -4.702 -25.060 1.00 92.25 74 PHE A CA 1
ATOM 624 C C . PHE A 1 74 ? 14.595 -3.887 -23.808 1.00 92.25 74 PHE A C 1
ATOM 626 O O . PHE A 1 74 ? 13.448 -3.846 -23.376 1.00 92.25 74 PHE A O 1
ATOM 633 N N . VAL A 1 75 ? 15.583 -3.178 -23.252 1.00 91.19 75 VAL A N 1
ATOM 634 C CA . VAL A 1 75 ? 15.382 -2.338 -22.063 1.00 91.19 75 VAL A CA 1
ATOM 635 C C . VAL A 1 75 ? 14.355 -1.246 -22.355 1.00 91.19 75 VAL A C 1
ATOM 637 O O . VAL A 1 75 ? 13.443 -1.035 -21.567 1.00 91.19 75 VAL A O 1
ATOM 640 N N . HIS A 1 76 ? 14.432 -0.604 -23.522 1.00 90.00 76 HIS A N 1
ATOM 641 C CA . HIS A 1 76 ? 13.458 0.409 -23.920 1.00 90.00 76 HIS A CA 1
ATOM 642 C C . HIS A 1 76 ? 12.033 -0.151 -24.051 1.00 90.00 76 HIS A C 1
ATOM 644 O O . HIS A 1 76 ? 11.091 0.497 -23.608 1.00 90.00 76 HIS A O 1
ATOM 650 N N . SER A 1 77 ? 11.846 -1.336 -24.644 1.00 88.69 77 SER A N 1
ATOM 651 C CA . SER A 1 77 ? 10.519 -1.959 -24.736 1.00 88.69 77 SER A CA 1
ATOM 652 C C . SER A 1 77 ? 10.001 -2.393 -23.372 1.00 88.69 77 SER A C 1
ATOM 654 O O . SER A 1 77 ? 8.845 -2.148 -23.061 1.00 88.69 77 SER A O 1
ATOM 656 N N . VAL A 1 78 ? 10.851 -2.982 -22.529 1.00 89.62 78 VAL A N 1
ATOM 657 C CA . VAL A 1 78 ? 10.459 -3.414 -21.183 1.00 89.62 78 VAL A CA 1
ATOM 658 C C . VAL A 1 78 ? 10.121 -2.220 -20.296 1.00 89.62 78 VAL A C 1
ATOM 660 O O . VAL A 1 78 ? 9.173 -2.305 -19.533 1.00 89.62 78 VAL A O 1
ATOM 663 N N . LEU A 1 79 ? 10.831 -1.095 -20.405 1.00 88.62 79 LEU A N 1
ATOM 664 C CA . LEU A 1 79 ? 10.515 0.110 -19.632 1.00 88.62 79 LEU A CA 1
ATOM 665 C C . LEU A 1 79 ? 9.212 0.787 -20.082 1.00 88.62 79 LEU A C 1
ATOM 667 O O . LEU A 1 79 ? 8.531 1.374 -19.250 1.00 88.62 79 LEU A O 1
ATOM 671 N N . LEU A 1 80 ? 8.859 0.716 -21.370 1.00 87.94 80 LEU A N 1
ATOM 672 C CA . LEU A 1 80 ? 7.605 1.287 -21.879 1.00 87.94 80 LEU A CA 1
ATOM 673 C C . LEU A 1 80 ? 6.395 0.376 -21.644 1.00 87.94 80 LEU A C 1
ATOM 675 O O . LEU A 1 80 ? 5.315 0.864 -21.330 1.00 87.94 80 LEU A O 1
ATOM 679 N N . THR A 1 81 ? 6.570 -0.936 -21.810 1.00 84.81 81 THR A N 1
ATOM 680 C CA . THR A 1 81 ? 5.496 -1.932 -21.661 1.00 84.81 81 THR A CA 1
ATOM 681 C C . THR A 1 81 ? 5.379 -2.441 -20.223 1.00 84.81 81 THR A C 1
ATOM 683 O O . THR A 1 81 ? 4.358 -3.002 -19.831 1.00 84.81 81 THR A O 1
ATOM 686 N N . GLY A 1 82 ? 6.433 -2.276 -19.424 1.00 77.69 82 GLY A N 1
ATOM 687 C CA . GLY A 1 82 ? 6.512 -2.746 -18.052 1.00 77.69 82 GLY A CA 1
ATOM 688 C C . GLY A 1 82 ? 5.461 -2.076 -17.185 1.00 77.69 82 GLY A C 1
ATOM 689 O O . GLY A 1 82 ? 5.567 -0.903 -16.837 1.00 77.69 82 GLY A O 1
ATOM 690 N N . LYS A 1 83 ? 4.447 -2.844 -16.794 1.00 73.06 83 LYS A N 1
ATOM 691 C CA . LYS A 1 83 ? 3.469 -2.402 -15.807 1.00 73.06 83 LYS A CA 1
ATOM 692 C C . LYS A 1 83 ? 4.096 -2.519 -14.421 1.00 73.06 83 LYS A C 1
ATOM 694 O O . LYS A 1 83 ? 4.316 -3.623 -13.926 1.00 73.06 83 LYS A O 1
ATOM 699 N N . VAL A 1 84 ? 4.357 -1.384 -13.776 1.00 68.88 84 VAL A N 1
ATOM 700 C CA . VAL A 1 84 ? 4.669 -1.368 -12.342 1.00 68.88 84 VAL A CA 1
ATOM 701 C C . VAL A 1 84 ? 3.363 -1.615 -11.596 1.00 68.88 84 VAL A C 1
ATOM 703 O O . VAL A 1 84 ? 2.533 -0.721 -11.444 1.00 68.88 84 VAL A O 1
ATOM 706 N N . VAL A 1 85 ? 3.148 -2.861 -11.180 1.00 62.16 85 VAL A N 1
ATOM 707 C CA . VAL A 1 85 ? 1.994 -3.228 -10.359 1.00 62.16 85 VAL A CA 1
ATOM 708 C C . VAL A 1 85 ? 2.291 -2.797 -8.925 1.00 62.16 85 VAL A C 1
ATOM 710 O O . VAL A 1 85 ? 3.121 -3.403 -8.247 1.00 62.16 85 VAL A O 1
ATOM 713 N N . GLN A 1 86 ? 1.634 -1.733 -8.459 1.00 66.69 86 GLN A N 1
ATOM 714 C CA . GLN A 1 86 ? 1.584 -1.448 -7.026 1.00 66.69 86 GLN A CA 1
ATOM 715 C C . GLN A 1 86 ? 0.914 -2.638 -6.334 1.00 66.69 86 GLN A C 1
ATOM 717 O O . GLN A 1 86 ? -0.186 -3.030 -6.712 1.00 66.69 86 GLN A O 1
ATOM 722 N N . ARG A 1 87 ? 1.599 -3.238 -5.350 1.00 64.56 87 ARG A N 1
ATOM 723 C CA . ARG A 1 87 ? 1.097 -4.415 -4.616 1.00 64.56 87 ARG A CA 1
ATOM 724 C C . ARG A 1 87 ? -0.221 -4.145 -3.885 1.00 64.56 87 ARG A C 1
ATOM 726 O O . ARG A 1 87 ? -0.968 -5.082 -3.649 1.00 64.56 87 ARG A O 1
ATOM 733 N N . ILE A 1 88 ? -0.466 -2.889 -3.526 1.00 70.81 88 ILE A N 1
ATOM 734 C CA . ILE A 1 88 ? -1.689 -2.404 -2.889 1.00 70.81 88 ILE A CA 1
ATOM 735 C C . ILE A 1 88 ? -2.062 -1.136 -3.649 1.00 70.81 88 ILE A C 1
ATOM 737 O O . ILE A 1 88 ? -1.213 -0.246 -3.787 1.00 70.81 88 ILE A O 1
ATOM 741 N N . SER A 1 89 ? -3.277 -1.063 -4.193 1.00 77.62 89 SER A N 1
ATOM 742 C CA . SER A 1 89 ? -3.725 0.159 -4.855 1.00 77.62 89 SER A CA 1
ATOM 743 C C . SER A 1 89 ? -3.814 1.285 -3.815 1.00 77.62 89 SER A C 1
ATOM 745 O O . SER A 1 89 ? -4.035 1.035 -2.628 1.00 77.62 89 SER A O 1
ATOM 747 N N . LYS A 1 90 ? -3.633 2.550 -4.219 1.00 80.81 90 LYS A N 1
ATOM 748 C CA . LYS A 1 90 ? -3.813 3.677 -3.282 1.00 80.81 90 LYS A CA 1
ATOM 749 C C . LYS A 1 90 ? -5.200 3.651 -2.627 1.00 80.81 90 LYS A C 1
ATOM 751 O O . LYS A 1 90 ? -5.306 3.968 -1.448 1.00 80.81 90 LYS A O 1
ATOM 756 N N . ALA A 1 91 ? -6.223 3.222 -3.370 1.00 80.94 91 ALA A N 1
ATOM 757 C CA . ALA A 1 91 ? -7.577 3.083 -2.853 1.00 80.94 91 ALA A CA 1
ATOM 758 C C . ALA A 1 91 ? -7.647 2.004 -1.760 1.00 80.94 91 ALA A C 1
ATOM 760 O O . ALA A 1 91 ? -8.144 2.283 -0.672 1.00 80.94 91 ALA A O 1
ATOM 761 N N . ASP A 1 92 ? -7.066 0.826 -1.991 1.00 81.06 92 ASP A N 1
ATOM 762 C CA . ASP A 1 92 ? -7.073 -0.280 -1.022 1.00 81.06 92 ASP A CA 1
ATOM 763 C C . ASP A 1 92 ? -6.294 0.112 0.243 1.00 81.06 92 ASP A C 1
ATOM 765 O O . ASP A 1 92 ? -6.718 -0.161 1.365 1.00 81.06 92 ASP A O 1
ATOM 769 N N . ALA A 1 93 ? -5.173 0.825 0.080 1.00 85.00 93 ALA A N 1
ATOM 770 C CA . ALA A 1 93 ? -4.386 1.350 1.194 1.00 85.00 93 ALA A CA 1
ATOM 771 C C . ALA A 1 93 ? -5.184 2.353 2.048 1.00 85.00 93 ALA A C 1
ATOM 773 O O . ALA A 1 93 ? -5.060 2.361 3.275 1.00 85.00 93 ALA A O 1
ATOM 774 N N . ASP A 1 94 ? -6.022 3.181 1.422 1.00 88.88 94 ASP A N 1
ATOM 775 C CA . ASP A 1 94 ? -6.903 4.109 2.130 1.00 88.88 94 ASP A CA 1
ATOM 776 C C . ASP A 1 94 ? -8.046 3.383 2.850 1.00 88.88 94 ASP A C 1
ATOM 778 O O . ASP A 1 94 ? -8.406 3.763 3.966 1.00 88.88 94 ASP A O 1
ATOM 782 N N . VAL A 1 95 ? -8.586 2.312 2.262 1.00 89.19 95 VAL A N 1
ATOM 783 C CA . VAL A 1 95 ? -9.592 1.453 2.907 1.00 89.19 95 VAL A CA 1
ATOM 784 C C . VAL A 1 95 ? -8.996 0.743 4.131 1.00 89.19 95 VAL A C 1
ATOM 786 O O . VAL A 1 95 ? -9.600 0.766 5.205 1.00 89.19 95 VAL A O 1
ATOM 789 N N . LEU A 1 96 ? -7.772 0.214 4.027 1.00 88.75 96 LEU A N 1
ATOM 790 C CA . LEU A 1 96 ? -7.039 -0.364 5.161 1.00 88.75 96 LEU A CA 1
ATOM 791 C C . LEU A 1 96 ? -6.761 0.669 6.261 1.00 88.75 96 LEU A C 1
ATOM 793 O O . LEU A 1 96 ? -6.922 0.374 7.446 1.00 88.75 96 LEU A O 1
ATOM 797 N N . ARG A 1 97 ? -6.395 1.904 5.892 1.00 92.06 97 ARG A N 1
ATOM 798 C CA . ARG A 1 97 ? -6.191 2.991 6.862 1.00 92.06 97 ARG A CA 1
ATOM 799 C C . ARG A 1 97 ? -7.481 3.344 7.604 1.00 92.06 97 ARG A C 1
ATOM 801 O O . ARG A 1 97 ? -7.437 3.559 8.813 1.00 92.06 97 ARG A O 1
ATOM 808 N N . LYS A 1 98 ? -8.625 3.373 6.911 1.00 91.75 98 LYS A N 1
ATOM 809 C CA . LYS A 1 98 ? -9.940 3.574 7.543 1.00 91.75 98 LYS A CA 1
ATOM 810 C C . LYS A 1 98 ? -10.261 2.448 8.523 1.00 91.75 98 LYS A C 1
ATOM 812 O O . LYS A 1 98 ? -10.658 2.742 9.643 1.00 91.75 98 LYS A O 1
ATOM 817 N N . LEU A 1 99 ? -10.018 1.190 8.146 1.00 91.75 99 LEU A N 1
ATOM 818 C CA . LEU A 1 99 ? -10.224 0.040 9.034 1.00 91.75 99 LEU A CA 1
ATOM 819 C C . LEU A 1 99 ? -9.392 0.150 10.321 1.00 91.75 99 LEU A C 1
ATOM 821 O O . LEU A 1 99 ? -9.914 -0.059 11.413 1.00 91.75 99 LEU A O 1
ATOM 825 N N . ALA A 1 100 ? -8.117 0.530 10.200 1.00 92.06 100 ALA A N 1
ATOM 826 C CA . ALA A 1 100 ? -7.253 0.771 11.355 1.00 92.06 100 ALA A CA 1
ATOM 827 C C . ALA A 1 100 ? -7.771 1.923 12.241 1.00 92.06 100 ALA A C 1
ATOM 829 O O . ALA A 1 100 ? -7.725 1.833 13.466 1.00 92.06 100 ALA A O 1
ATOM 830 N N . GLY A 1 101 ? -8.320 2.981 11.635 1.00 92.69 101 GLY A N 1
ATOM 831 C CA . GLY A 1 101 ? -8.987 4.064 12.361 1.00 92.69 101 GLY A CA 1
ATOM 832 C C . GLY A 1 101 ? -10.209 3.591 13.155 1.00 92.69 101 GLY A C 1
ATOM 833 O O . GLY A 1 101 ? -10.379 3.982 14.307 1.00 92.69 101 GLY A O 1
ATOM 834 N N . GLU A 1 102 ? -11.017 2.690 12.590 1.00 93.50 102 GLU A N 1
ATOM 835 C CA . GLU A 1 102 ? -12.162 2.116 13.304 1.00 93.50 102 GLU A CA 1
ATOM 836 C C . GLU A 1 102 ? -11.732 1.230 14.485 1.00 93.50 102 GLU A C 1
ATOM 838 O O . GLU A 1 102 ? -12.392 1.237 15.521 1.00 93.50 102 GLU A O 1
ATOM 843 N N . ALA A 1 103 ? -10.594 0.533 14.396 1.00 91.06 103 ALA A N 1
ATOM 844 C CA . ALA A 1 103 ? -10.037 -0.202 15.536 1.00 91.06 103 ALA A CA 1
ATOM 845 C C . ALA A 1 103 ? -9.651 0.733 16.701 1.00 91.06 103 ALA A C 1
ATOM 847 O O . ALA A 1 103 ? -9.916 0.421 17.863 1.00 91.06 103 ALA A O 1
ATOM 848 N N . ASN A 1 104 ? -9.110 1.920 16.405 1.00 94.81 104 ASN A N 1
ATOM 849 C CA . ASN A 1 104 ? -8.859 2.938 17.432 1.00 94.81 104 ASN A CA 1
ATOM 850 C C . ASN A 1 104 ? -10.160 3.451 18.061 1.00 94.81 104 ASN A C 1
ATOM 852 O O . ASN A 1 104 ? -10.205 3.670 19.272 1.00 94.81 104 ASN A O 1
ATOM 856 N N . ASN A 1 105 ? -11.222 3.605 17.265 1.00 92.88 105 ASN A N 1
ATOM 857 C CA . ASN A 1 105 ? -12.542 3.966 17.778 1.00 92.88 105 ASN A CA 1
ATOM 858 C C . ASN A 1 105 ? -13.076 2.894 18.743 1.00 92.88 105 ASN A C 1
ATOM 860 O O . ASN A 1 105 ? -13.611 3.246 19.790 1.00 92.88 105 ASN A O 1
ATOM 864 N N . ILE A 1 106 ? -12.870 1.597 18.464 1.00 92.69 106 ILE A N 1
ATOM 865 C CA . ILE A 1 106 ? -13.230 0.513 19.400 1.00 92.69 106 ILE A CA 1
ATOM 866 C C . ILE A 1 106 ? -12.501 0.687 20.736 1.00 92.69 106 ILE A C 1
ATOM 868 O O . ILE A 1 106 ? -13.139 0.627 21.786 1.00 92.69 106 ILE A O 1
ATOM 872 N N . ASN A 1 107 ? -11.189 0.936 20.713 1.00 93.94 107 ASN A N 1
ATOM 873 C CA . ASN A 1 107 ? -10.418 1.128 21.944 1.00 93.94 107 ASN A CA 1
ATOM 874 C C . ASN A 1 107 ? -10.926 2.327 22.758 1.00 93.94 107 ASN A C 1
ATOM 876 O O . ASN A 1 107 ? -11.063 2.233 23.977 1.00 93.94 107 ASN A O 1
ATOM 880 N N . GLN A 1 108 ? -11.267 3.436 22.098 1.00 92.56 108 GLN A N 1
ATOM 881 C CA . GLN A 1 108 ? -11.848 4.601 22.773 1.00 92.56 108 GLN A CA 1
ATOM 882 C C . GLN A 1 108 ? -13.199 4.274 23.417 1.00 92.56 108 GLN A C 1
ATOM 884 O O . GLN A 1 108 ? -13.435 4.637 24.570 1.00 92.56 108 GLN A O 1
ATOM 889 N N . LEU A 1 109 ? -14.069 3.549 22.709 1.00 92.00 109 LEU A N 1
ATOM 890 C CA . LEU A 1 109 ? -15.359 3.117 23.249 1.00 92.00 109 LEU A CA 1
ATOM 891 C C . LEU A 1 109 ? -15.197 2.144 24.420 1.00 92.00 109 LEU A C 1
ATOM 893 O O . LEU A 1 109 ? -15.954 2.238 25.382 1.00 92.00 109 LEU A O 1
ATOM 897 N N . ALA A 1 110 ? -14.196 1.263 24.389 1.00 92.81 110 ALA A N 1
ATOM 898 C CA . ALA A 1 110 ? -13.884 0.373 25.504 1.00 92.81 110 ALA A CA 1
ATOM 899 C C . ALA A 1 110 ? -13.472 1.164 26.757 1.00 92.81 110 ALA A C 1
ATOM 901 O O . ALA A 1 110 ? -14.012 0.934 27.838 1.00 92.81 110 ALA A O 1
ATOM 902 N N . HIS A 1 111 ? -12.590 2.159 26.614 1.00 94.12 111 HIS A N 1
ATOM 903 C CA . HIS A 1 111 ? -12.223 3.039 27.727 1.00 94.12 111 HIS A CA 1
ATOM 904 C C . HIS A 1 111 ? -13.417 3.848 28.252 1.00 94.12 111 HIS A C 1
ATOM 906 O O . HIS A 1 111 ? -13.613 3.936 29.464 1.00 94.12 111 HIS A O 1
ATOM 912 N N . LYS A 1 112 ? -14.252 4.387 27.356 1.00 91.31 112 LYS A N 1
ATOM 913 C CA . LYS A 1 112 ? -15.470 5.128 27.715 1.00 91.31 112 LYS A CA 1
ATOM 914 C C . LYS A 1 112 ? -16.478 4.243 28.457 1.00 91.31 112 LYS A C 1
ATOM 916 O O . LYS A 1 112 ? -17.046 4.681 29.452 1.00 91.31 112 LYS A O 1
ATOM 921 N N . ALA A 1 113 ? -16.659 2.996 28.023 1.00 91.88 113 ALA A N 1
ATOM 922 C CA . ALA A 1 113 ? -17.541 2.032 28.679 1.00 91.88 113 ALA A CA 1
ATOM 923 C C . ALA A 1 113 ? -17.022 1.624 30.065 1.00 91.88 113 ALA A C 1
ATOM 925 O O . ALA A 1 113 ? -17.816 1.499 30.995 1.00 91.88 113 ALA A O 1
ATOM 926 N N . ASN A 1 114 ? -15.704 1.473 30.223 1.00 91.06 114 ASN A N 1
ATOM 927 C CA . ASN A 1 114 ? -15.088 1.181 31.519 1.00 91.06 114 ASN A CA 1
ATOM 928 C C . ASN A 1 114 ? -15.251 2.337 32.519 1.00 91.06 114 ASN A C 1
ATOM 930 O O . ASN A 1 114 ? -15.375 2.091 33.714 1.00 91.06 114 ASN A O 1
ATOM 934 N N . ALA A 1 115 ? -15.264 3.586 32.042 1.00 90.44 115 ALA A N 1
ATOM 935 C CA . ALA A 1 115 ? -15.409 4.769 32.890 1.00 90.44 115 ALA A CA 1
ATOM 936 C C . ALA A 1 115 ? -16.873 5.137 33.201 1.00 90.44 115 ALA A C 1
ATOM 938 O O . ALA A 1 115 ? -17.171 5.568 34.310 1.00 90.44 115 ALA A O 1
ATOM 939 N N . GLY A 1 116 ? -17.781 5.003 32.226 1.00 85.25 116 GLY A N 1
ATOM 940 C CA . GLY A 1 116 ? -19.160 5.512 32.303 1.00 85.25 116 GLY A CA 1
ATOM 941 C C . GLY A 1 116 ? -20.262 4.457 32.179 1.00 85.25 116 GLY A C 1
ATOM 942 O O . GLY A 1 116 ? -21.439 4.810 32.130 1.00 85.25 116 GLY A O 1
ATOM 943 N N . GLY A 1 117 ? -19.907 3.173 32.104 1.00 86.75 117 GLY A N 1
ATOM 944 C CA . GLY A 1 117 ? -20.850 2.077 31.889 1.00 86.75 117 GLY A CA 1
ATOM 945 C C . GLY A 1 117 ? -21.269 1.896 30.422 1.00 86.75 117 GLY A C 1
ATOM 946 O O . GLY A 1 117 ? -21.111 2.767 29.566 1.00 86.75 117 GLY A O 1
ATOM 947 N N . PHE A 1 118 ? -21.821 0.722 30.110 1.00 85.38 118 PHE A N 1
ATOM 948 C CA . PHE A 1 118 ? -22.053 0.284 28.726 1.00 85.38 118 PHE A CA 1
ATOM 949 C C . PHE A 1 118 ? -23.269 0.943 28.044 1.00 85.38 118 PHE A C 1
ATOM 951 O O . PHE A 1 118 ? -23.326 1.029 26.815 1.00 85.38 118 PHE A O 1
ATOM 958 N N . ALA A 1 119 ? -2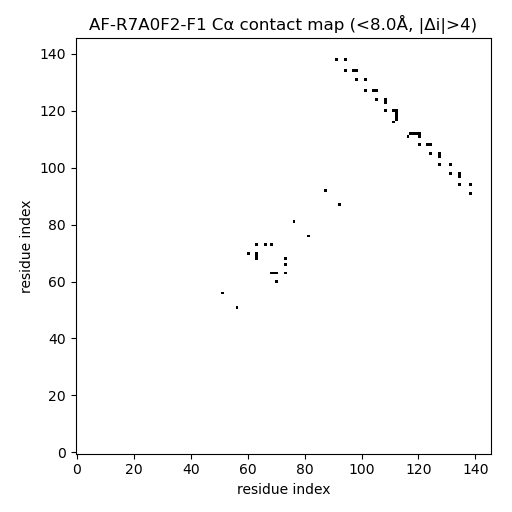4.239 1.434 28.823 1.00 85.12 119 ALA A N 1
ATOM 959 C CA . ALA A 1 119 ? -25.509 1.955 28.306 1.00 85.12 119 ALA A CA 1
ATOM 960 C C . ALA A 1 119 ? -25.330 3.150 27.349 1.00 85.12 119 ALA A C 1
ATOM 962 O O . ALA A 1 119 ? -26.009 3.222 26.328 1.00 85.12 119 ALA A O 1
ATOM 963 N N . GLY A 1 120 ? -24.374 4.043 27.631 1.00 81.31 120 GLY A N 1
ATOM 964 C CA . GLY A 1 120 ? -24.079 5.209 26.787 1.00 81.31 120 GLY A CA 1
ATOM 965 C C . GLY A 1 120 ? -23.218 4.913 25.552 1.00 81.31 120 GLY A C 1
ATOM 966 O O . GLY A 1 120 ? -23.040 5.788 24.711 1.00 81.31 120 GLY A O 1
ATOM 967 N N . VAL A 1 121 ? -22.671 3.699 25.439 1.00 89.62 121 VAL A N 1
ATOM 968 C CA . VAL A 1 121 ? -21.715 3.300 24.388 1.00 89.62 121 VAL A CA 1
ATOM 969 C C . VAL A 1 121 ? -22.346 2.339 23.375 1.00 89.62 121 VAL A C 1
ATOM 971 O O . VAL A 1 121 ? -21.899 2.247 22.231 1.00 89.62 121 VAL A O 1
ATOM 974 N N . ALA A 1 122 ? -23.421 1.643 23.757 1.00 88.56 122 ALA A N 1
ATOM 975 C CA . ALA A 1 122 ? -24.047 0.599 22.948 1.00 88.56 122 ALA A CA 1
ATOM 976 C C . ALA A 1 122 ? -24.477 1.069 21.543 1.00 88.56 122 ALA A C 1
ATOM 978 O O . ALA A 1 122 ? -24.287 0.3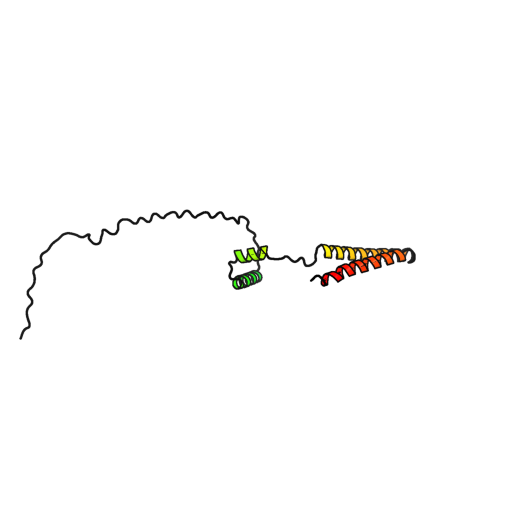51 20.559 1.00 88.56 122 ALA A O 1
ATOM 979 N N . THR A 1 123 ? -25.024 2.280 21.425 1.00 89.44 123 THR A N 1
ATOM 980 C CA . THR A 1 123 ? -25.468 2.855 20.144 1.00 89.44 123 THR A CA 1
ATOM 981 C C . THR A 1 123 ? -24.290 3.169 19.216 1.00 89.44 123 THR A C 1
ATOM 983 O O . THR A 1 123 ? -24.317 2.805 18.037 1.00 89.44 123 THR A O 1
ATOM 986 N N . GLU A 1 124 ? -23.228 3.776 19.751 1.00 89.00 124 GLU A N 1
ATOM 987 C CA . GLU A 1 124 ? -21.981 4.086 19.038 1.00 89.00 124 GLU A CA 1
ATOM 988 C C . GLU A 1 124 ? -21.295 2.801 18.543 1.00 89.00 124 GLU A C 1
ATOM 990 O O . GLU A 1 124 ? -20.860 2.718 17.392 1.00 89.00 124 GLU A O 1
ATOM 995 N N . LEU A 1 125 ? -21.293 1.753 19.371 1.00 91.75 125 LEU A N 1
ATOM 996 C CA . LEU A 1 125 ? -20.704 0.452 19.051 1.00 91.75 125 LEU A CA 1
ATOM 997 C C . LEU A 1 125 ? -21.471 -0.263 17.923 1.00 91.75 125 LEU A C 1
ATOM 999 O O . LEU A 1 125 ? -20.866 -0.827 17.007 1.00 91.75 125 LEU A O 1
ATOM 1003 N N . MET A 1 126 ? -22.806 -0.182 17.918 1.00 91.81 126 MET A N 1
ATOM 1004 C CA . MET A 1 126 ? -23.634 -0.732 16.834 1.00 91.81 126 MET A CA 1
ATOM 1005 C C . MET A 1 126 ? -23.396 -0.024 15.493 1.00 91.81 126 MET A C 1
ATOM 1007 O O . MET A 1 126 ? -23.371 -0.678 14.446 1.00 91.81 126 MET A O 1
ATOM 1011 N N . LEU A 1 127 ? -23.195 1.297 15.504 1.00 91.75 127 LEU A N 1
ATOM 1012 C CA . LEU A 1 127 ? -22.835 2.062 14.306 1.00 91.75 127 LEU A CA 1
ATOM 1013 C C . LEU A 1 127 ? -21.439 1.683 13.799 1.00 91.75 127 LEU A C 1
ATOM 1015 O O . LEU A 1 127 ? -21.256 1.459 12.601 1.00 91.75 127 LEU A O 1
ATOM 1019 N N . LEU A 1 128 ? -20.474 1.550 14.709 1.00 93.12 128 LEU A N 1
ATOM 1020 C CA . LEU A 1 128 ? -19.103 1.152 14.401 1.00 93.12 128 LEU A CA 1
ATOM 1021 C C . LEU A 1 128 ? -19.036 -0.248 13.777 1.00 93.12 128 LEU A C 1
ATOM 1023 O O . LEU A 1 128 ? -18.401 -0.440 12.740 1.00 93.12 128 LEU A O 1
ATOM 1027 N N . LYS A 1 129 ? -19.782 -1.209 14.334 1.00 93.25 129 LYS A N 1
ATOM 1028 C CA . LYS A 1 129 ? -19.923 -2.559 13.769 1.00 93.25 129 LYS A CA 1
ATOM 1029 C C . LYS A 1 129 ? -20.408 -2.519 12.319 1.00 93.25 129 LYS A C 1
ATOM 1031 O O . LYS A 1 129 ? -19.839 -3.202 11.469 1.00 93.25 129 LYS A O 1
ATOM 1036 N N . LYS A 1 130 ? -21.441 -1.720 12.019 1.00 94.38 130 LYS A N 1
A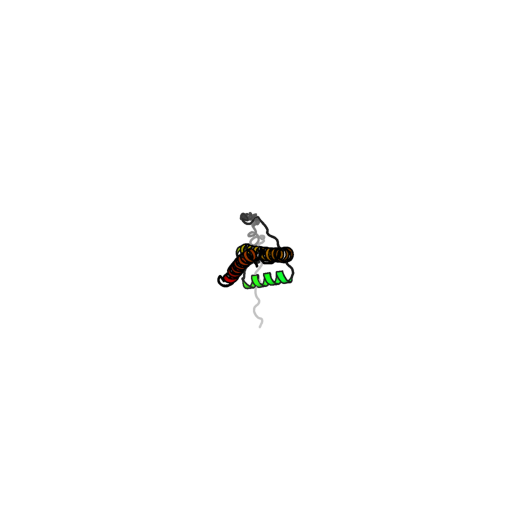TOM 1037 C CA . LYS A 1 130 ? -21.971 -1.581 10.649 1.00 94.38 130 LYS A CA 1
ATOM 1038 C C . LYS A 1 130 ? -20.908 -1.042 9.686 1.00 94.38 130 LYS A C 1
ATOM 1040 O O . LYS A 1 130 ? -20.763 -1.586 8.593 1.00 94.38 130 LYS A O 1
ATOM 1045 N N . LYS A 1 131 ? -20.133 -0.034 10.104 1.00 92.56 131 LYS A N 1
ATOM 1046 C CA . LYS A 1 131 ? -19.036 0.537 9.302 1.00 92.56 131 LYS A CA 1
ATOM 1047 C C . LYS A 1 131 ? -17.927 -0.476 9.026 1.00 92.56 131 LYS A C 1
ATOM 1049 O O . LYS A 1 131 ? -17.517 -0.623 7.880 1.00 92.56 131 LYS A O 1
ATOM 1054 N N . ILE A 1 132 ? -17.486 -1.219 10.041 1.00 93.25 132 ILE A N 1
ATOM 1055 C CA . ILE A 1 132 ? -16.444 -2.246 9.886 1.00 93.25 132 ILE A CA 1
ATOM 1056 C C . ILE A 1 132 ? -16.893 -3.334 8.907 1.00 93.25 132 ILE A C 1
ATOM 1058 O O . ILE A 1 132 ? -16.145 -3.683 7.998 1.00 93.25 132 ILE A O 1
ATOM 1062 N N . VAL A 1 133 ? -18.130 -3.828 9.032 1.00 92.94 133 VAL A N 1
ATOM 1063 C CA . VAL A 1 133 ? -18.684 -4.822 8.096 1.00 92.94 133 VAL A CA 1
ATOM 1064 C C . VAL A 1 133 ? -18.716 -4.282 6.664 1.00 92.94 133 VAL A C 1
ATOM 1066 O O . VAL A 1 133 ? -18.382 -5.007 5.729 1.00 92.94 133 VAL A O 1
ATOM 1069 N N . GLN A 1 134 ? -19.071 -3.009 6.479 1.00 91.94 134 GLN A N 1
ATOM 1070 C CA . GLN A 1 134 ? -19.065 -2.370 5.164 1.00 91.94 134 GLN A CA 1
ATOM 1071 C C . GLN A 1 134 ? -17.651 -2.269 4.572 1.00 91.94 134 GLN A C 1
ATOM 1073 O O . GLN A 1 134 ? -17.465 -2.601 3.404 1.00 91.94 134 GLN A O 1
ATOM 1078 N N . ILE A 1 135 ? -16.658 -1.868 5.373 1.00 89.88 135 ILE A N 1
ATOM 1079 C CA . ILE A 1 135 ? -15.249 -1.786 4.958 1.00 89.88 135 ILE A CA 1
ATOM 1080 C C . ILE A 1 135 ? -14.708 -3.173 4.583 1.00 89.88 135 ILE A C 1
ATOM 1082 O O . ILE A 1 135 ? -14.073 -3.333 3.543 1.00 89.88 135 ILE A O 1
ATOM 1086 N N . ILE A 1 136 ? -15.003 -4.196 5.389 1.00 89.81 136 ILE A N 1
ATOM 1087 C CA . ILE A 1 136 ? -14.601 -5.580 5.101 1.00 89.81 136 ILE A CA 1
ATOM 1088 C C . ILE A 1 136 ? -15.251 -6.072 3.807 1.00 89.81 136 ILE A C 1
ATOM 1090 O O . ILE A 1 136 ? -14.592 -6.729 3.007 1.00 89.81 136 ILE A O 1
ATOM 1094 N N . LYS A 1 137 ? -16.526 -5.742 3.567 1.00 89.25 137 LYS A N 1
ATOM 1095 C CA . LYS A 1 137 ? -17.211 -6.111 2.324 1.00 89.25 137 LYS A CA 1
ATOM 1096 C C . LYS A 1 137 ? -16.560 -5.461 1.102 1.00 89.25 137 LYS A C 1
ATOM 1098 O O . LYS A 1 137 ? -16.353 -6.151 0.114 1.00 89.25 137 LYS A O 1
ATOM 1103 N N . GLN A 1 138 ? -16.181 -4.184 1.199 1.00 84.88 138 GLN A N 1
ATOM 1104 C CA . GLN A 1 138 ? -15.450 -3.484 0.137 1.00 84.88 138 GLN A CA 1
ATOM 1105 C C . GLN A 1 138 ? -14.131 -4.193 -0.205 1.00 84.88 138 GLN A C 1
ATOM 1107 O O . GLN A 1 138 ? -13.899 -4.475 -1.371 1.00 84.88 138 GLN A O 1
ATOM 1112 N N . LEU A 1 139 ? -13.337 -4.574 0.803 1.00 82.00 139 LEU A N 1
ATOM 1113 C CA . LEU A 1 139 ? -12.093 -5.338 0.603 1.00 82.00 139 LEU A CA 1
ATOM 1114 C C . LEU A 1 139 ? -12.337 -6.770 0.093 1.00 82.00 139 LEU A C 1
ATOM 1116 O O . LEU A 1 139 ? -11.502 -7.348 -0.596 1.00 82.00 139 LEU A O 1
ATOM 1120 N N . SER A 1 140 ? -13.465 -7.375 0.464 1.00 79.56 140 SER A N 1
ATOM 1121 C CA . SER A 1 140 ? -13.828 -8.735 0.057 1.00 79.56 140 SER A CA 1
ATOM 1122 C C . SER A 1 140 ? -14.299 -8.806 -1.393 1.00 79.56 140 SER A C 1
ATOM 1124 O O . SER A 1 140 ? -14.151 -9.841 -2.024 1.00 79.56 140 SER A O 1
ATOM 1126 N N . ASP A 1 141 ? -14.849 -7.741 -1.970 1.00 71.38 141 ASP A N 1
ATOM 1127 C CA . ASP A 1 141 ? -15.253 -7.769 -3.379 1.00 71.38 141 ASP A CA 1
ATOM 1128 C C . ASP A 1 141 ? -14.060 -7.567 -4.344 1.00 71.38 141 ASP A C 1
ATOM 1130 O O . ASP A 1 141 ? -14.166 -7.906 -5.524 1.00 71.38 141 ASP A O 1
ATOM 1134 N N . ASP A 1 142 ? -12.890 -7.142 -3.849 1.00 62.91 142 ASP A N 1
ATOM 1135 C CA . ASP A 1 142 ? -11.693 -6.887 -4.666 1.00 62.91 142 ASP A CA 1
ATOM 1136 C C . ASP A 1 142 ? -11.110 -8.145 -5.341 1.00 62.91 142 ASP A C 1
ATOM 1138 O O . ASP A 1 142 ? -10.559 -8.050 -6.440 1.00 62.91 142 ASP A O 1
ATOM 1142 N N . TRP A 1 143 ? -11.256 -9.347 -4.759 1.00 60.16 143 TRP A N 1
ATOM 1143 C CA . TRP A 1 143 ? -10.759 -10.582 -5.400 1.00 60.16 143 TRP A CA 1
ATOM 1144 C C . TRP A 1 143 ? -11.614 -11.045 -6.587 1.00 60.16 143 TRP A C 1
ATOM 1146 O O . TRP A 1 143 ? -11.137 -11.849 -7.386 1.00 60.16 143 TRP A O 1
ATOM 1156 N N . LYS A 1 144 ? -12.850 -10.547 -6.725 1.00 56.97 144 LYS A N 1
ATOM 1157 C CA . LYS A 1 144 ? -13.768 -10.919 -7.818 1.00 56.97 144 LYS A CA 1
ATOM 1158 C C . LYS A 1 144 ? -13.502 -10.161 -9.120 1.00 56.97 144 LYS A C 1
ATOM 1160 O O . LYS A 1 144 ? -13.992 -10.574 -10.163 1.00 56.97 144 LYS A O 1
ATOM 1165 N N . ASN A 1 145 ? -12.736 -9.071 -9.067 1.00 54.38 145 ASN A N 1
ATOM 1166 C CA . ASN A 1 145 ? -12.443 -8.206 -10.216 1.00 54.38 145 ASN A CA 1
ATOM 1167 C C . ASN A 1 145 ? -11.107 -8.546 -10.905 1.00 54.38 145 ASN A C 1
ATOM 1169 O O . ASN A 1 145 ? -10.464 -7.659 -11.472 1.00 54.38 145 ASN A O 1
ATOM 1173 N N . LYS A 1 146 ? -10.659 -9.805 -10.825 1.00 50.69 146 LYS A N 1
ATOM 1174 C CA . LYS A 1 146 ? -9.355 -10.247 -11.331 1.00 50.69 146 LYS A CA 1
ATOM 1175 C C . LYS A 1 146 ? -9.470 -11.263 -12.456 1.00 50.69 146 LYS A C 1
ATOM 1177 O O . LYS A 1 146 ? -10.338 -12.153 -12.351 1.00 50.69 146 LYS A O 1
#

pLDDT: mean 74.76, std 21.41, range [32.59, 97.31]

Sequence (146 aa):
MEMYTFPPLLCRKAKTTCSRWLQFKRNFRMEKDKQQSRQTRRNKVRVVSARFTDIEYQAVEKRRKDAGVSLSRFVHSVLLTGKVVQRISKADADVLRKLAGEANNINQLAHKANAGGFAGVATELMLLKKKIVQIIKQLSDDWKNK

Secondary structure (DSSP, 8-state):
----PPPPPPP--------TTSSS------------------S----------HHHHHHHHHHHHHTT--HHHHHHHHHHH-----SS-HHHHHHHHHHHHHHHHHHHHHHHHHHH-GGGTHHHHHHHHHHHHHHHHHHHHGGGG-